Protein AF-A0A7V3X2Z8-F1 (afdb_monomer_lite)

Structure (mmCIF, N/CA/C/O backbone):
data_AF-A0A7V3X2Z8-F1
#
_entry.id   AF-A0A7V3X2Z8-F1
#
loop_
_atom_site.group_PDB
_atom_site.id
_atom_site.type_symbol
_atom_site.label_atom_id
_atom_site.label_alt_id
_atom_site.label_comp_id
_atom_site.label_asym_id
_atom_site.label_entity_id
_atom_site.label_seq_id
_atom_site.pdbx_PDB_ins_code
_atom_site.Cartn_x
_atom_site.Cartn_y
_atom_site.Cartn_z
_atom_site.occupancy
_atom_site.B_iso_or_equiv
_atom_site.auth_seq_id
_atom_site.auth_comp_id
_atom_site.auth_asym_id
_atom_site.auth_atom_id
_atom_site.pdbx_PDB_model_num
ATOM 1 N N . MET A 1 1 ? 7.224 14.424 -35.365 1.00 39.84 1 MET A N 1
ATOM 2 C CA . MET A 1 1 ? 6.068 14.954 -34.610 1.00 39.84 1 MET A CA 1
ATOM 3 C C . MET A 1 1 ? 5.847 14.030 -33.425 1.00 39.84 1 MET A C 1
ATOM 5 O O . MET A 1 1 ? 5.482 12.883 -33.633 1.00 39.84 1 MET A O 1
ATOM 9 N N . ASN A 1 2 ? 6.204 14.473 -32.217 1.00 45.41 2 ASN A N 1
ATOM 10 C CA . ASN A 1 2 ? 6.094 13.664 -31.003 1.00 45.41 2 ASN A CA 1
ATOM 11 C C . ASN A 1 2 ? 4.647 13.750 -30.505 1.00 45.41 2 ASN A C 1
ATOM 13 O O . ASN A 1 2 ? 4.270 14.724 -29.854 1.00 45.41 2 ASN A O 1
ATOM 17 N N . SER A 1 3 ? 3.822 12.765 -30.852 1.00 50.75 3 SER A N 1
ATOM 18 C CA . SER A 1 3 ? 2.467 12.623 -30.317 1.00 50.75 3 SER A CA 1
ATOM 19 C C . SER A 1 3 ? 2.561 12.120 -28.877 1.00 50.75 3 SER A C 1
ATOM 21 O O . SER A 1 3 ? 2.299 10.957 -28.586 1.00 50.75 3 SER A O 1
ATOM 23 N N . GLY A 1 4 ? 3.017 12.987 -27.971 1.00 54.19 4 GLY A N 1
ATOM 24 C CA . GLY A 1 4 ? 2.939 12.738 -26.539 1.00 54.19 4 GLY A CA 1
ATOM 25 C C . GLY A 1 4 ? 1.466 12.651 -26.168 1.00 54.19 4 GLY A C 1
ATOM 26 O O . GLY A 1 4 ? 0.772 13.667 -26.201 1.00 54.19 4 GLY A O 1
ATOM 27 N N . ASN A 1 5 ? 0.984 11.439 -25.891 1.00 67.12 5 ASN A N 1
ATOM 28 C CA . ASN A 1 5 ? -0.389 11.188 -25.470 1.00 67.12 5 ASN A CA 1
ATOM 29 C C . ASN A 1 5 ? -0.678 12.040 -24.229 1.00 67.12 5 ASN A C 1
ATOM 31 O O . ASN A 1 5 ? -0.220 11.730 -23.128 1.00 67.12 5 ASN A O 1
ATOM 35 N N . LYS A 1 6 ? -1.395 13.152 -24.415 1.00 74.12 6 LYS A N 1
ATOM 36 C CA . LYS A 1 6 ? -1.849 13.972 -23.296 1.00 74.12 6 LYS A CA 1
ATOM 37 C C . LYS A 1 6 ? -2.835 13.130 -22.480 1.00 74.12 6 LYS A C 1
ATOM 39 O O . LYS A 1 6 ? -3.699 12.489 -23.082 1.00 74.12 6 LYS A O 1
ATOM 44 N N . PRO A 1 7 ? -2.710 13.097 -21.144 1.00 76.31 7 PRO A N 1
ATOM 45 C CA . PRO A 1 7 ? -3.638 12.353 -20.311 1.00 76.31 7 PRO A CA 1
ATOM 46 C C . PRO A 1 7 ? -5.064 12.867 -20.534 1.00 76.31 7 PRO A C 1
ATOM 48 O O . PRO A 1 7 ? -5.304 14.072 -20.588 1.00 76.31 7 PRO A O 1
ATOM 51 N N . THR A 1 8 ? -5.996 11.933 -20.691 1.00 86.81 8 THR A N 1
ATOM 52 C CA . THR A 1 8 ? -7.431 12.207 -20.807 1.00 86.81 8 THR A CA 1
ATOM 53 C C . THR A 1 8 ? -7.963 12.855 -19.531 1.00 86.81 8 THR A C 1
ATOM 55 O O . THR A 1 8 ? -7.406 12.680 -18.447 1.00 86.81 8 THR A O 1
ATOM 58 N N . GLU A 1 9 ? -9.090 13.552 -19.630 1.00 84.12 9 GLU A N 1
ATOM 59 C CA . GLU A 1 9 ? -9.759 14.178 -18.484 1.00 84.12 9 GLU A CA 1
ATOM 60 C C . GLU A 1 9 ? -10.081 13.160 -17.373 1.00 84.12 9 GLU A C 1
ATOM 62 O O . GLU A 1 9 ? -9.810 13.404 -16.201 1.00 84.12 9 GLU A O 1
ATOM 67 N N . ALA A 1 10 ? -10.489 11.941 -17.745 1.00 79.44 10 ALA A N 1
ATOM 68 C CA . ALA A 1 10 ? -10.700 10.833 -16.810 1.00 79.44 10 ALA A CA 1
ATOM 69 C C . ALA A 1 10 ? -9.410 10.310 -16.142 1.00 79.44 10 ALA A C 1
ATOM 71 O O . ALA A 1 10 ? -9.473 9.684 -15.084 1.00 79.44 10 ALA A O 1
ATOM 72 N N . GLN A 1 11 ? -8.236 10.494 -16.756 1.00 77.62 11 GLN A N 1
ATOM 73 C CA . GLN A 1 11 ? -6.941 10.176 -16.135 1.00 77.62 11 GLN A CA 1
ATOM 74 C C . GLN A 1 11 ? -6.485 11.298 -15.199 1.00 77.62 11 GLN A C 1
ATOM 76 O O . GLN A 1 11 ? -5.909 11.016 -14.152 1.00 77.62 11 GLN A O 1
ATOM 81 N N . ILE A 1 12 ? -6.767 12.555 -15.550 1.00 78.81 12 ILE A N 1
ATOM 82 C CA . ILE A 1 12 ? -6.478 13.719 -14.704 1.00 78.81 12 ILE A CA 1
ATOM 83 C C . ILE A 1 12 ? -7.346 13.686 -13.446 1.00 78.81 12 ILE A C 1
ATOM 85 O O . ILE A 1 12 ? -6.811 13.833 -12.351 1.00 78.81 12 ILE A O 1
ATOM 89 N N . GLN A 1 13 ? -8.648 13.423 -13.588 1.00 78.12 13 GLN A N 1
ATOM 90 C CA . GLN A 1 13 ? -9.556 13.313 -12.449 1.00 78.12 13 GLN A CA 1
ATOM 91 C C . GLN A 1 13 ? -9.124 12.179 -11.517 1.00 78.12 13 GLN A C 1
ATOM 93 O O . GLN A 1 13 ? -8.874 12.424 -10.345 1.00 78.12 13 GLN A O 1
ATOM 98 N N . ARG A 1 14 ? -8.861 10.982 -12.061 1.00 74.00 14 ARG A N 1
ATOM 99 C CA . ARG A 1 14 ? -8.335 9.858 -11.270 1.00 74.00 14 ARG A CA 1
ATOM 100 C C . ARG A 1 14 ? -7.043 10.193 -10.534 1.00 74.00 14 ARG A C 1
ATOM 102 O O . ARG A 1 14 ? -6.866 9.757 -9.409 1.00 74.00 14 ARG A O 1
ATOM 109 N N . ARG A 1 15 ? -6.139 10.964 -11.144 1.00 71.81 15 ARG A N 1
ATOM 110 C CA . ARG A 1 15 ? -4.906 11.417 -10.485 1.00 71.81 15 ARG A CA 1
ATOM 111 C C . ARG A 1 15 ? -5.193 12.347 -9.302 1.00 71.81 15 ARG A C 1
ATOM 113 O O . ARG A 1 15 ? -4.478 12.275 -8.308 1.00 71.81 15 ARG A O 1
ATOM 120 N N . ASN A 1 16 ? -6.191 13.217 -9.435 1.00 75.31 16 ASN A N 1
ATOM 121 C CA . ASN A 1 16 ? -6.599 14.159 -8.394 1.00 75.31 16 ASN A CA 1
ATOM 122 C C . ASN A 1 16 ? -7.402 13.474 -7.273 1.00 75.31 16 ASN A C 1
ATOM 124 O O . ASN A 1 16 ? -7.349 13.930 -6.137 1.00 75.31 16 ASN A O 1
ATOM 128 N N . ASP A 1 17 ? -8.097 12.376 -7.583 1.00 74.69 17 ASP A N 1
ATOM 129 C CA . ASP A 1 17 ? -8.843 11.567 -6.610 1.00 74.69 17 ASP A CA 1
ATOM 130 C C . ASP A 1 17 ? -7.926 10.660 -5.770 1.00 74.69 17 ASP A C 1
ATOM 132 O O . ASP A 1 17 ? -8.330 10.167 -4.717 1.00 74.69 17 ASP A O 1
ATOM 136 N N . ILE A 1 18 ? -6.690 10.417 -6.223 1.00 70.25 18 ILE A N 1
ATOM 137 C CA . ILE A 1 18 ? -5.692 9.682 -5.442 1.00 70.25 18 ILE A CA 1
ATOM 138 C C . ILE A 1 18 ? -5.292 10.546 -4.234 1.00 70.25 18 ILE A C 1
ATOM 140 O O . ILE A 1 18 ? -4.763 11.644 -4.433 1.00 70.25 18 ILE A O 1
ATOM 144 N N . PRO A 1 19 ? -5.475 10.059 -2.989 1.00 74.12 19 PRO A N 1
ATOM 145 C CA . PRO A 1 19 ? -5.065 10.792 -1.797 1.00 74.12 19 PRO A CA 1
ATOM 146 C C . PRO A 1 19 ? -3.588 11.181 -1.870 1.00 74.12 19 PRO A C 1
ATOM 148 O O . PRO A 1 19 ? -2.756 10.359 -2.248 1.00 74.12 19 PRO A O 1
ATOM 151 N N . ALA A 1 20 ? -3.238 12.404 -1.461 1.00 77.31 20 ALA A N 1
ATOM 152 C CA . ALA A 1 20 ? -1.847 12.874 -1.478 1.00 77.31 20 ALA A CA 1
ATOM 153 C C . ALA A 1 20 ? -0.892 11.903 -0.750 1.00 77.31 20 ALA A C 1
ATOM 155 O O . ALA A 1 20 ? 0.186 11.591 -1.253 1.00 77.31 20 ALA A O 1
ATOM 156 N N . GLN A 1 21 ? -1.361 11.331 0.362 1.00 76.88 21 GLN A N 1
ATOM 157 C CA . GLN A 1 21 ? -0.671 10.311 1.160 1.00 76.88 21 GLN A CA 1
ATOM 158 C C . GLN A 1 21 ? -0.306 9.056 0.347 1.00 76.88 21 GLN A C 1
ATOM 160 O O . GLN A 1 21 ? 0.707 8.414 0.599 1.00 76.88 21 GLN A O 1
ATOM 165 N N . PHE A 1 22 ? -1.086 8.700 -0.677 1.00 78.50 22 PHE A N 1
ATOM 166 C CA . PHE A 1 22 ? -0.775 7.556 -1.535 1.00 78.50 22 PHE A CA 1
ATOM 167 C C . PHE A 1 22 ? 0.504 7.773 -2.357 1.00 78.50 22 PHE A C 1
ATOM 169 O O . PHE A 1 22 ? 1.251 6.823 -2.587 1.00 78.50 22 PHE A O 1
ATOM 176 N N . TYR A 1 23 ? 0.809 9.010 -2.764 1.00 81.62 23 TYR A N 1
ATOM 177 C CA . TYR A 1 23 ? 2.067 9.312 -3.459 1.00 81.62 23 TYR A CA 1
ATOM 178 C C . TYR A 1 23 ? 3.287 9.151 -2.545 1.00 81.62 23 TYR A C 1
ATOM 180 O O . TYR A 1 23 ? 4.348 8.719 -3.007 1.00 81.62 23 TYR A O 1
ATOM 188 N N . GLU A 1 24 ? 3.135 9.448 -1.253 1.00 86.69 24 GLU A N 1
ATOM 189 C CA . GLU A 1 24 ? 4.171 9.206 -0.245 1.00 86.69 24 GLU A CA 1
ATOM 190 C C . GLU A 1 24 ? 4.421 7.701 -0.099 1.00 86.69 24 GLU A C 1
ATOM 192 O O . GLU A 1 24 ? 5.562 7.254 -0.230 1.00 86.69 24 GLU A O 1
ATOM 197 N N . TRP A 1 25 ? 3.358 6.896 0.014 1.00 88.62 25 TRP A N 1
ATOM 198 C CA . TRP A 1 25 ? 3.476 5.436 0.071 1.00 88.62 25 TRP A CA 1
ATOM 199 C C . TRP A 1 25 ? 4.120 4.837 -1.180 1.00 88.62 25 TRP A C 1
ATOM 201 O O . TRP A 1 25 ? 4.962 3.953 -1.063 1.00 88.62 25 TRP A O 1
ATOM 211 N N . ILE A 1 26 ? 3.801 5.339 -2.377 1.00 90.56 26 ILE A N 1
ATOM 212 C CA . ILE A 1 26 ? 4.462 4.913 -3.623 1.00 90.56 26 ILE A CA 1
ATOM 213 C C . ILE A 1 26 ? 5.956 5.259 -3.613 1.00 90.56 26 ILE A C 1
ATOM 215 O O . ILE A 1 26 ? 6.775 4.484 -4.113 1.00 90.56 26 ILE A O 1
ATOM 219 N N . THR A 1 27 ? 6.326 6.407 -3.047 1.00 92.19 27 THR A N 1
ATOM 220 C CA . THR A 1 27 ? 7.725 6.840 -2.953 1.00 92.19 27 THR A CA 1
ATOM 221 C C . THR A 1 27 ? 8.518 5.947 -2.002 1.00 92.19 27 THR A C 1
ATOM 223 O O . THR A 1 27 ? 9.596 5.473 -2.367 1.00 92.19 27 THR A O 1
ATOM 226 N N . GLU A 1 28 ? 7.976 5.657 -0.821 1.00 94.12 28 GLU A N 1
ATOM 227 C CA . GLU A 1 28 ? 8.617 4.768 0.153 1.00 94.12 28 GLU A CA 1
ATOM 228 C C . GLU A 1 28 ? 8.658 3.316 -0.336 1.00 94.12 28 GLU A C 1
ATOM 230 O O . GLU A 1 28 ? 9.710 2.675 -0.302 1.00 94.12 28 GLU A O 1
ATOM 235 N N . ALA A 1 29 ? 7.565 2.827 -0.923 1.00 94.44 29 ALA A N 1
ATOM 236 C CA . ALA A 1 29 ? 7.521 1.523 -1.573 1.00 94.44 29 ALA A CA 1
ATOM 237 C C . ALA A 1 29 ? 8.591 1.393 -2.663 1.00 94.44 29 ALA A C 1
ATOM 239 O O . ALA A 1 29 ? 9.266 0.370 -2.756 1.00 94.44 29 ALA A O 1
ATOM 240 N N . ARG A 1 30 ? 8.805 2.442 -3.468 1.00 93.75 30 ARG A N 1
ATOM 241 C CA . ARG A 1 30 ? 9.864 2.458 -4.484 1.00 93.75 30 ARG A CA 1
ATOM 242 C C . ARG A 1 30 ? 11.252 2.333 -3.869 1.00 93.75 30 ARG A C 1
ATOM 244 O O . ARG A 1 30 ? 12.067 1.600 -4.421 1.00 93.75 30 ARG A O 1
ATOM 251 N N . LYS A 1 31 ? 11.530 3.006 -2.749 1.00 94.44 31 LYS A N 1
ATOM 252 C CA . LYS A 1 31 ? 12.815 2.865 -2.043 1.00 94.44 31 LYS A CA 1
ATOM 253 C C . LYS A 1 31 ? 13.023 1.429 -1.561 1.00 94.44 31 LYS A C 1
ATOM 255 O O . LYS A 1 31 ? 14.078 0.862 -1.832 1.00 94.44 31 LYS A O 1
ATOM 260 N N . LEU A 1 32 ? 12.006 0.830 -0.938 1.00 93.94 32 LEU A N 1
ATOM 261 C CA . LEU A 1 32 ? 12.058 -0.553 -0.451 1.00 93.94 32 LEU A CA 1
ATOM 262 C C . LEU A 1 32 ? 12.274 -1.551 -1.592 1.00 93.94 32 LEU A C 1
ATOM 264 O O . LEU A 1 32 ? 13.189 -2.372 -1.541 1.00 93.94 32 LEU A O 1
ATOM 268 N N . VAL A 1 33 ? 11.487 -1.448 -2.664 1.00 93.81 33 VAL A N 1
ATOM 269 C CA . VAL A 1 33 ? 11.624 -2.345 -3.818 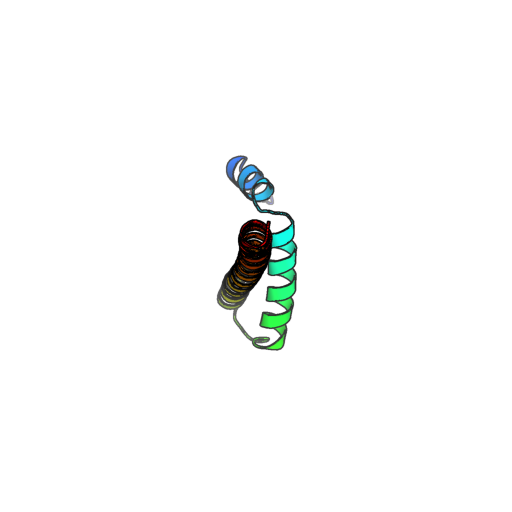1.00 93.81 33 VAL A CA 1
ATOM 270 C C . VAL A 1 33 ? 12.986 -2.162 -4.487 1.00 93.81 33 VAL A C 1
ATOM 272 O O . VAL A 1 33 ? 13.624 -3.152 -4.814 1.00 93.81 33 VAL A O 1
ATOM 275 N N . ASN A 1 34 ? 13.492 -0.932 -4.625 1.00 93.81 34 ASN A N 1
ATOM 276 C CA . ASN A 1 34 ? 14.842 -0.696 -5.152 1.00 93.81 34 ASN A CA 1
ATOM 277 C C . ASN A 1 34 ? 15.933 -1.351 -4.294 1.00 93.81 34 ASN A C 1
ATOM 279 O O . ASN A 1 34 ? 16.907 -1.864 -4.837 1.00 93.81 34 ASN A O 1
ATOM 283 N N . GLN A 1 35 ? 15.786 -1.317 -2.968 1.00 94.06 35 GLN A N 1
ATOM 284 C CA . GLN A 1 35 ? 16.764 -1.879 -2.040 1.00 94.06 35 GLN A CA 1
ATOM 285 C C . GLN A 1 35 ? 16.790 -3.412 -2.081 1.00 94.06 35 GLN A C 1
ATOM 287 O O . GLN A 1 35 ? 17.864 -4.006 -2.017 1.00 94.06 35 GLN A O 1
ATOM 292 N N . HIS A 1 36 ? 15.623 -4.050 -2.188 1.00 91.75 36 HIS A N 1
ATOM 293 C CA . HIS A 1 36 ? 15.499 -5.509 -2.120 1.00 91.75 36 HIS A CA 1
ATOM 294 C C . HIS A 1 36 ? 15.512 -6.196 -3.492 1.00 91.75 36 HIS A C 1
ATOM 296 O O . HIS A 1 36 ? 15.911 -7.355 -3.592 1.00 91.75 36 HIS A O 1
ATOM 302 N N . PHE A 1 37 ? 15.127 -5.479 -4.548 1.00 90.88 37 PHE A N 1
ATOM 303 C CA . PHE A 1 37 ? 14.959 -5.999 -5.905 1.00 90.88 37 PHE A CA 1
ATOM 304 C C . PHE A 1 37 ? 15.601 -5.078 -6.966 1.00 90.88 37 PHE A C 1
ATOM 306 O O . PHE A 1 37 ? 14.924 -4.622 -7.893 1.00 90.88 37 PHE A O 1
ATOM 313 N N . PRO A 1 38 ? 16.913 -4.784 -6.871 1.00 88.44 38 PRO A N 1
ATOM 314 C CA . PRO A 1 38 ? 17.568 -3.783 -7.720 1.00 88.44 38 PRO A CA 1
ATOM 315 C C . PRO A 1 38 ? 17.666 -4.166 -9.207 1.00 88.44 38 PRO A C 1
ATOM 317 O O . PRO A 1 38 ? 17.862 -3.291 -10.045 1.00 88.44 38 PRO A O 1
ATOM 320 N N . ASN A 1 39 ? 17.540 -5.455 -9.542 1.00 91.94 39 ASN A N 1
ATOM 321 C CA . ASN A 1 39 ? 17.774 -5.982 -10.893 1.00 91.94 39 ASN A CA 1
ATOM 322 C C . ASN A 1 39 ? 16.489 -6.401 -11.623 1.00 91.94 39 ASN A C 1
ATOM 324 O O . ASN A 1 39 ? 16.556 -7.039 -12.674 1.00 91.94 39 ASN A O 1
ATOM 328 N N . GLU A 1 40 ? 15.322 -6.085 -11.065 1.00 89.56 40 GLU A 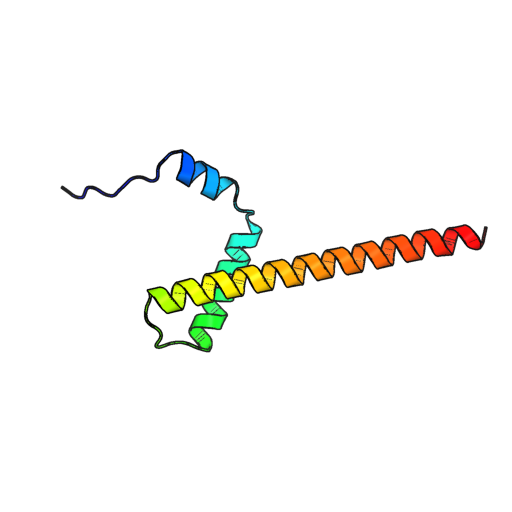N 1
ATOM 329 C CA . GLU A 1 40 ? 14.048 -6.507 -11.639 1.00 89.56 40 GLU A CA 1
ATOM 330 C C . GLU A 1 40 ? 13.679 -5.717 -12.893 1.00 89.56 40 GLU A C 1
ATOM 332 O O . GLU A 1 40 ? 13.965 -4.525 -13.037 1.00 89.56 40 GLU A O 1
ATOM 337 N N . VAL A 1 41 ? 12.990 -6.390 -13.814 1.00 89.75 41 VAL A N 1
ATOM 338 C CA . VAL A 1 41 ? 12.493 -5.748 -15.034 1.00 89.75 41 VAL A CA 1
ATOM 339 C C . VAL A 1 41 ? 11.484 -4.654 -14.685 1.00 89.75 41 VAL A C 1
ATOM 341 O O . VAL A 1 41 ? 10.687 -4.800 -13.762 1.00 89.75 41 VAL A O 1
ATOM 344 N N . SER A 1 42 ? 11.471 -3.559 -15.454 1.00 85.38 42 SER A N 1
ATOM 345 C CA . SER A 1 42 ? 10.677 -2.361 -15.127 1.00 85.38 42 SER A CA 1
ATOM 346 C C . SER A 1 42 ? 9.184 -2.642 -14.879 1.00 85.38 42 SER A C 1
ATOM 348 O O . SER A 1 42 ? 8.572 -2.001 -14.025 1.00 85.38 42 SER A O 1
ATOM 350 N N . SER A 1 43 ? 8.588 -3.617 -15.575 1.00 87.25 43 SER A N 1
ATOM 351 C CA . SER A 1 43 ? 7.193 -4.019 -15.353 1.00 87.25 43 SER A CA 1
ATOM 352 C C . SER A 1 43 ? 6.981 -4.705 -13.999 1.00 87.25 43 SER A C 1
ATOM 354 O O . SER A 1 43 ? 6.073 -4.317 -13.265 1.00 87.25 43 SER A O 1
ATOM 356 N N . ALA A 1 44 ? 7.823 -5.683 -13.653 1.00 89.62 44 ALA A N 1
ATOM 357 C CA . ALA A 1 44 ? 7.775 -6.393 -12.376 1.00 89.62 44 ALA A CA 1
ATOM 358 C C . ALA A 1 44 ? 8.103 -5.449 -11.214 1.00 89.62 44 ALA A C 1
ATOM 360 O O . ALA A 1 44 ? 7.392 -5.424 -10.212 1.00 89.62 44 ALA A O 1
ATOM 361 N N . HIS A 1 45 ? 9.111 -4.594 -11.401 1.00 93.50 45 HIS A N 1
ATOM 362 C CA . HIS A 1 45 ? 9.473 -3.526 -10.476 1.00 93.50 45 HIS A CA 1
ATOM 363 C C . HIS A 1 45 ? 8.281 -2.626 -10.142 1.00 93.50 45 HIS A C 1
ATOM 365 O O . HIS A 1 45 ? 7.902 -2.506 -8.979 1.00 93.50 45 HIS A O 1
ATOM 371 N N . ASN A 1 46 ? 7.623 -2.059 -11.157 1.00 89.50 46 ASN A N 1
ATOM 372 C CA . ASN A 1 46 ? 6.478 -1.176 -10.939 1.00 89.50 46 ASN A CA 1
ATOM 373 C C . ASN A 1 46 ? 5.298 -1.896 -10.268 1.00 89.50 46 ASN A C 1
ATOM 375 O O . ASN A 1 46 ? 4.637 -1.299 -9.419 1.00 89.50 46 ASN A O 1
ATOM 379 N N . ALA A 1 47 ? 5.046 -3.165 -10.608 1.00 91.88 47 ALA A N 1
ATOM 380 C CA . ALA A 1 47 ? 4.017 -3.961 -9.943 1.00 91.88 47 ALA A CA 1
ATOM 381 C C . ALA A 1 47 ? 4.329 -4.145 -8.449 1.00 91.88 47 ALA A C 1
ATOM 383 O O . ALA A 1 47 ? 3.465 -3.895 -7.612 1.00 91.88 47 ALA A O 1
ATOM 384 N N . MET A 1 48 ? 5.577 -4.482 -8.104 1.00 92.81 48 MET A N 1
ATOM 385 C CA . MET A 1 48 ? 6.001 -4.599 -6.705 1.00 92.81 48 MET A CA 1
ATOM 386 C C . MET A 1 48 ? 5.879 -3.275 -5.949 1.00 92.81 48 MET A C 1
ATOM 388 O O . MET A 1 48 ? 5.435 -3.275 -4.803 1.00 92.81 48 MET A O 1
ATOM 392 N N . VAL A 1 49 ? 6.220 -2.142 -6.577 1.00 93.62 49 VAL A N 1
ATOM 393 C CA . VAL A 1 49 ? 6.055 -0.813 -5.958 1.00 93.62 49 VAL A CA 1
ATOM 394 C C . VAL A 1 49 ? 4.588 -0.539 -5.638 1.00 93.62 49 VAL A C 1
ATOM 396 O O . VAL A 1 49 ? 4.274 -0.085 -4.540 1.00 93.62 49 VAL A O 1
ATOM 399 N N . ILE A 1 50 ? 3.683 -0.842 -6.570 1.00 90.25 50 ILE A N 1
ATOM 400 C CA . ILE A 1 50 ? 2.245 -0.627 -6.379 1.00 90.25 50 ILE A CA 1
ATOM 401 C C . ILE A 1 50 ? 1.701 -1.514 -5.254 1.00 90.25 50 ILE A C 1
ATOM 403 O O . ILE A 1 50 ? 1.007 -1.012 -4.372 1.00 90.25 50 ILE A O 1
ATOM 407 N N . GLU A 1 51 ? 2.016 -2.809 -5.254 1.00 93.25 51 GLU A N 1
ATOM 408 C CA . GLU A 1 51 ? 1.512 -3.731 -4.225 1.00 93.25 51 GLU A CA 1
ATOM 409 C C . GLU A 1 51 ? 2.110 -3.446 -2.841 1.00 93.25 51 GLU A C 1
ATOM 411 O O . GLU A 1 51 ? 1.403 -3.500 -1.831 1.00 93.25 51 GLU A O 1
ATOM 416 N N . THR A 1 52 ? 3.380 -3.037 -2.784 1.00 94.38 52 THR A N 1
ATOM 417 C CA . THR A 1 52 ? 4.011 -2.585 -1.537 1.00 94.38 52 THR A CA 1
ATOM 418 C C . THR A 1 52 ? 3.312 -1.332 -1.006 1.00 94.38 52 THR A C 1
ATOM 420 O O . THR A 1 52 ? 2.925 -1.300 0.159 1.00 94.38 52 THR A O 1
ATOM 423 N N . ALA A 1 53 ? 3.052 -0.333 -1.856 1.00 92.38 53 ALA A N 1
ATOM 424 C CA . ALA A 1 53 ? 2.364 0.892 -1.443 1.00 92.38 53 ALA A CA 1
ATOM 425 C C . ALA A 1 53 ? 0.935 0.626 -0.942 1.00 92.38 53 ALA A C 1
ATOM 427 O O . ALA A 1 53 ? 0.525 1.183 0.076 1.00 92.38 53 ALA A O 1
ATOM 428 N N . LYS A 1 54 ? 0.188 -0.266 -1.609 1.00 89.50 54 LYS A N 1
ATOM 429 C CA . LYS A 1 54 ? -1.137 -0.709 -1.139 1.00 89.50 54 LYS A CA 1
ATOM 430 C C . LYS A 1 54 ? -1.059 -1.367 0.237 1.00 89.50 54 LYS A C 1
ATOM 432 O O . LYS A 1 54 ? -1.891 -1.081 1.095 1.00 89.50 54 LYS A O 1
ATOM 437 N N . SER A 1 55 ? -0.058 -2.218 0.450 1.00 93.19 55 SER A N 1
ATOM 438 C CA . SER A 1 55 ? 0.142 -2.914 1.725 1.00 93.19 55 SER A CA 1
ATOM 439 C C . SER A 1 55 ? 0.448 -1.931 2.857 1.00 93.19 55 SER A C 1
ATOM 441 O O . SER A 1 55 ? -0.166 -2.014 3.918 1.00 93.19 55 SER A O 1
ATOM 443 N N . MET A 1 56 ? 1.316 -0.944 2.608 1.00 91.44 56 MET A N 1
ATOM 444 C CA . MET A 1 56 ? 1.621 0.127 3.566 1.00 91.44 56 MET A CA 1
ATOM 445 C C . MET A 1 56 ? 0.376 0.951 3.915 1.00 91.44 56 MET A C 1
ATOM 447 O O . MET A 1 56 ? 0.099 1.183 5.090 1.00 91.44 56 MET A O 1
ATOM 451 N N . MET A 1 57 ? -0.417 1.331 2.906 1.00 90.12 57 MET A N 1
ATOM 452 C CA . MET A 1 57 ? -1.671 2.058 3.118 1.00 90.12 57 MET A CA 1
ATOM 453 C C . MET A 1 57 ? -2.654 1.253 3.976 1.00 90.12 57 MET A C 1
ATOM 455 O O . MET A 1 57 ? -3.275 1.807 4.882 1.00 90.12 57 MET A O 1
ATOM 459 N N . MET A 1 58 ? -2.791 -0.049 3.709 1.00 91.00 58 MET A N 1
ATOM 460 C CA . MET A 1 58 ? -3.688 -0.911 4.475 1.00 91.00 58 MET A CA 1
ATOM 461 C C . MET A 1 58 ? -3.237 -1.048 5.931 1.00 91.00 58 MET A C 1
ATOM 463 O O . MET A 1 58 ? -4.061 -0.894 6.826 1.00 91.00 58 MET A O 1
ATOM 467 N N . MET A 1 59 ? -1.941 -1.261 6.182 1.00 91.44 59 MET A N 1
ATOM 468 C CA . MET A 1 59 ? -1.396 -1.323 7.545 1.00 91.44 59 MET A CA 1
ATOM 469 C C . MET A 1 59 ? -1.621 -0.019 8.313 1.00 91.44 59 MET A C 1
ATOM 471 O O . MET A 1 59 ? -2.037 -0.052 9.467 1.00 91.44 59 MET A O 1
ATOM 475 N N . HIS A 1 60 ? -1.406 1.127 7.664 1.00 90.06 60 HIS A N 1
ATOM 476 C CA . HIS A 1 60 ? -1.648 2.426 8.282 1.00 90.06 60 HIS A CA 1
ATOM 477 C C . HIS A 1 60 ? -3.122 2.613 8.669 1.00 90.06 60 HIS A C 1
ATOM 479 O O . HIS A 1 60 ? -3.415 2.977 9.804 1.00 90.06 60 HIS A O 1
ATOM 485 N N . LYS A 1 61 ? -4.053 2.292 7.759 1.00 89.31 61 LYS A N 1
ATOM 486 C CA . LYS A 1 61 ? -5.498 2.381 8.024 1.00 89.31 61 LYS A CA 1
ATOM 487 C C . LYS A 1 61 ? -5.947 1.433 9.135 1.00 89.31 61 LYS A C 1
ATOM 489 O O . LYS A 1 61 ? -6.786 1.813 9.942 1.00 89.31 61 LYS A O 1
ATOM 494 N N . LEU A 1 62 ? -5.388 0.224 9.197 1.00 93.56 62 LEU A N 1
ATOM 495 C CA . LEU A 1 62 ? -5.662 -0.707 10.294 1.00 93.56 62 LEU A CA 1
ATOM 496 C C . LEU A 1 62 ? -5.202 -0.140 11.644 1.00 93.56 62 LEU A C 1
ATOM 498 O O . LEU A 1 62 ? -5.956 -0.226 12.607 1.00 93.56 62 LEU A O 1
ATOM 502 N N . GLY A 1 63 ? -4.032 0.505 11.699 1.00 92.81 63 GLY A N 1
ATOM 503 C CA . GLY A 1 63 ? -3.561 1.184 12.910 1.00 92.81 63 GLY A CA 1
ATOM 504 C C . GLY A 1 63 ? -4.446 2.364 13.331 1.00 92.81 63 GLY A C 1
ATOM 505 O O . GLY A 1 63 ? -4.742 2.518 14.511 1.00 92.81 63 GLY A O 1
ATOM 506 N N . GLU A 1 64 ? -4.929 3.172 12.380 1.00 92.69 64 GLU A N 1
ATOM 507 C CA . GLU A 1 64 ? -5.907 4.236 12.672 1.00 92.69 64 GLU A CA 1
ATOM 508 C C . GLU A 1 64 ? -7.216 3.678 13.250 1.00 92.69 64 GLU A C 1
ATOM 510 O O . GLU A 1 64 ? -7.766 4.250 14.189 1.00 92.69 64 GLU A O 1
ATOM 515 N N . ILE A 1 65 ? -7.702 2.553 12.714 1.00 94.06 65 ILE A N 1
ATOM 516 C CA . ILE A 1 65 ? -8.904 1.877 13.220 1.00 94.06 65 ILE A CA 1
ATOM 517 C C . ILE A 1 65 ? -8.672 1.353 14.640 1.00 94.06 65 ILE A C 1
ATOM 519 O O . ILE A 1 65 ? -9.536 1.527 15.493 1.00 94.06 65 ILE A O 1
ATOM 523 N N .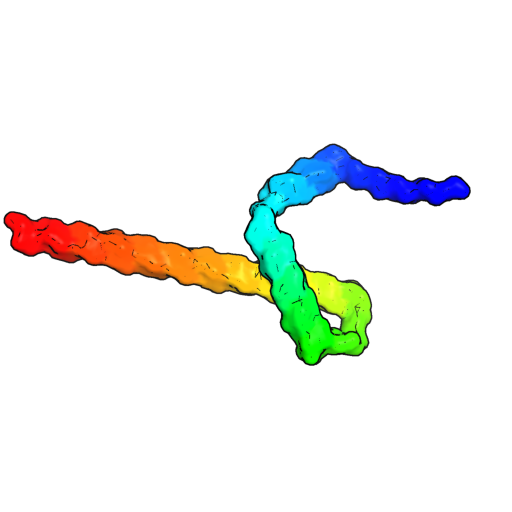 GLU A 1 66 ? -7.523 0.731 14.906 1.00 95.69 66 GLU A N 1
ATOM 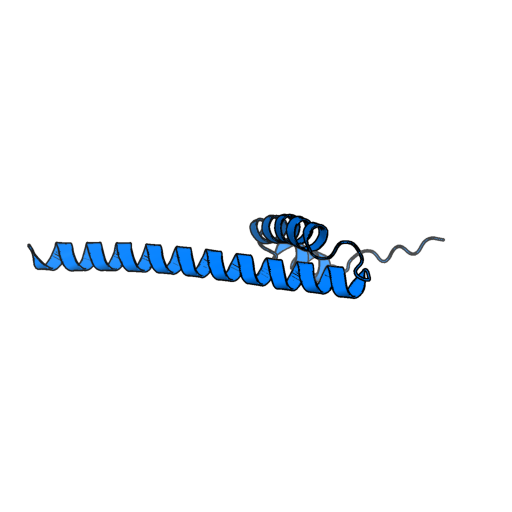524 C CA . GLU A 1 66 ? -7.184 0.210 16.233 1.00 95.69 66 GLU A CA 1
ATOM 525 C C . GLU A 1 66 ? -7.133 1.323 17.288 1.00 95.69 66 GLU A C 1
ATOM 527 O O . GLU A 1 66 ? -7.710 1.172 18.364 1.00 95.69 66 GLU A O 1
ATOM 532 N N . MET A 1 67 ? -6.530 2.472 16.961 1.00 92.94 67 MET A N 1
ATOM 533 C CA . MET A 1 67 ? -6.546 3.645 17.844 1.00 92.94 67 MET A CA 1
ATOM 534 C C . MET A 1 67 ? -7.973 4.123 18.121 1.00 92.94 67 MET A C 1
ATOM 536 O O . MET A 1 67 ? -8.344 4.290 19.277 1.00 92.94 67 MET A O 1
ATOM 540 N N . ALA A 1 68 ? -8.798 4.263 17.078 1.00 94.44 68 ALA A N 1
ATOM 541 C CA . ALA A 1 68 ? -10.184 4.692 17.241 1.00 94.44 68 ALA A CA 1
ATOM 542 C C . ALA A 1 68 ? -11.010 3.715 18.098 1.00 94.44 68 ALA A C 1
ATOM 544 O O . ALA A 1 68 ? -11.868 4.148 18.863 1.00 94.44 68 ALA A O 1
ATOM 545 N N . ILE A 1 69 ? -10.761 2.405 17.990 1.00 94.38 69 ILE A N 1
ATOM 546 C CA . ILE A 1 69 ? -11.406 1.399 18.845 1.00 94.38 69 ILE A CA 1
ATOM 547 C C . ILE A 1 69 ? -10.996 1.597 20.306 1.00 94.38 69 ILE A C 1
ATOM 549 O O . ILE A 1 69 ? -11.871 1.610 21.166 1.00 94.38 69 ILE A O 1
ATOM 553 N N . ASN A 1 70 ? -9.703 1.775 20.586 1.00 92.38 70 ASN A N 1
ATOM 554 C CA . ASN A 1 70 ? -9.217 1.980 21.953 1.00 92.38 70 ASN A CA 1
ATOM 555 C C . ASN A 1 70 ? -9.811 3.246 22.590 1.00 92.38 70 ASN A C 1
ATOM 557 O O . ASN A 1 70 ? -10.239 3.195 23.741 1.00 92.38 70 ASN A O 1
ATOM 561 N N . ASP A 1 71 ? -9.908 4.343 21.833 1.00 92.56 71 ASP A N 1
ATOM 562 C CA . ASP A 1 71 ? -10.523 5.591 22.303 1.00 92.56 71 ASP A CA 1
ATOM 563 C C . ASP A 1 71 ? -12.016 5.406 22.630 1.00 92.56 71 ASP A C 1
ATOM 565 O O . ASP A 1 71 ? -12.508 5.915 23.636 1.00 92.56 71 ASP A O 1
ATOM 569 N N . ILE A 1 72 ? -12.748 4.649 21.800 1.00 92.62 72 ILE A N 1
ATOM 570 C CA . ILE A 1 72 ? -14.164 4.333 22.046 1.00 92.62 72 ILE A CA 1
ATOM 571 C C . ILE A 1 72 ? -14.320 3.450 23.285 1.00 92.62 72 ILE A C 1
ATOM 573 O O . ILE A 1 72 ? -15.216 3.704 24.082 1.00 92.62 72 ILE A O 1
ATOM 577 N N . VAL A 1 73 ? -13.487 2.415 23.441 1.00 92.31 73 VAL A N 1
ATOM 578 C CA . VAL A 1 73 ? -13.533 1.523 24.612 1.00 92.31 73 VAL A CA 1
ATOM 579 C C . VAL A 1 73 ? -13.306 2.323 25.892 1.00 92.31 73 VAL A C 1
ATOM 581 O O . VAL A 1 73 ? -14.110 2.215 26.808 1.00 92.31 73 VAL A O 1
ATOM 584 N N . PHE A 1 74 ? -12.292 3.190 25.914 1.00 87.88 74 PHE A N 1
ATOM 585 C CA . PHE A 1 74 ? -12.006 4.056 27.057 1.00 87.88 74 PHE A CA 1
ATOM 586 C C . PHE A 1 74 ? -13.203 4.947 27.435 1.00 87.88 74 PHE A C 1
ATOM 588 O O . PHE A 1 74 ? -13.614 4.983 28.589 1.00 87.88 74 PHE A O 1
ATOM 595 N N . GLU A 1 75 ? -13.824 5.609 26.454 1.00 89.25 75 GLU A N 1
ATOM 596 C CA . GLU A 1 75 ? -15.004 6.455 26.687 1.00 89.25 75 GLU A CA 1
ATOM 597 C C . GLU A 1 75 ? -16.241 5.659 27.146 1.00 89.25 75 GLU A C 1
ATOM 599 O O . GLU A 1 75 ? -17.115 6.208 27.816 1.00 89.25 75 GLU A O 1
ATOM 604 N N . LEU A 1 76 ? -16.364 4.386 26.758 1.00 89.12 76 LEU A N 1
ATOM 605 C CA . LEU A 1 76 ? -17.454 3.522 27.215 1.00 89.12 76 LEU A CA 1
ATOM 606 C C . LEU A 1 76 ? -17.227 3.041 28.653 1.00 89.12 76 LEU A C 1
ATOM 608 O O . LEU A 1 76 ? -18.177 3.076 29.432 1.00 89.12 76 LEU A O 1
ATOM 612 N N . ASP A 1 77 ? -15.997 2.659 29.001 1.00 84.31 77 ASP A N 1
ATOM 613 C CA . ASP A 1 77 ? -15.631 2.204 30.348 1.00 84.31 77 ASP A CA 1
ATOM 614 C C . ASP A 1 77 ? -15.771 3.344 31.381 1.00 84.31 77 ASP A C 1
ATOM 616 O O . ASP A 1 77 ? -16.363 3.146 32.443 1.00 84.31 77 ASP A O 1
ATOM 620 N N . ASP A 1 78 ? -15.354 4.571 31.038 1.00 71.44 78 ASP A N 1
ATOM 621 C CA . ASP A 1 78 ? -15.474 5.759 31.904 1.00 71.44 78 ASP A CA 1
ATOM 622 C C . ASP A 1 78 ? -16.935 6.114 32.263 1.00 71.44 78 ASP A C 1
ATOM 624 O O . ASP A 1 78 ? -17.200 6.758 33.280 1.00 71.44 78 ASP A O 1
ATOM 628 N N . ARG A 1 79 ? -17.911 5.701 31.441 1.00 63.91 79 ARG A N 1
ATOM 629 C CA . ARG A 1 79 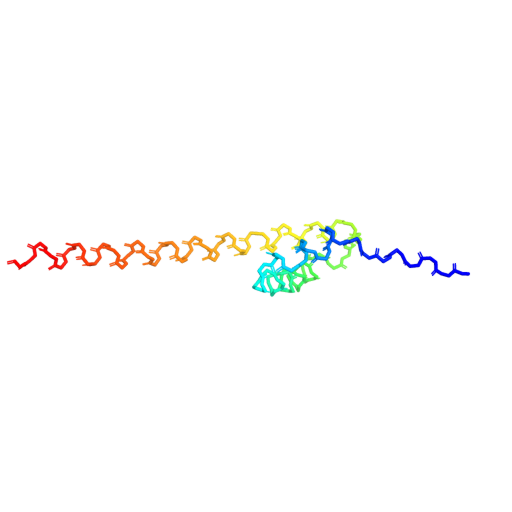? -19.345 5.970 31.661 1.00 63.91 79 ARG A CA 1
ATOM 630 C C . ARG A 1 79 ? -20.032 4.952 32.565 1.00 63.91 79 ARG A C 1
ATOM 632 O O . ARG A 1 79 ? -21.143 5.225 33.014 1.00 63.91 79 ARG A O 1
ATOM 639 N N . GLU A 1 80 ? -19.423 3.794 32.811 1.00 61.28 80 GLU A N 1
ATOM 640 C CA . GLU A 1 80 ? -19.972 2.785 33.727 1.00 61.28 80 GLU A CA 1
ATOM 641 C C . GLU A 1 80 ? -19.593 3.054 35.197 1.00 61.28 80 GLU A C 1
ATOM 643 O O . GLU A 1 80 ? -20.224 2.505 36.101 1.00 61.28 80 GLU A O 1
ATOM 648 N N . GLU A 1 81 ? -18.619 3.938 35.454 1.00 57.62 81 GLU A N 1
ATOM 649 C CA . GLU A 1 81 ? -18.163 4.307 36.806 1.00 57.62 81 GLU A CA 1
ATOM 650 C C . GLU A 1 81 ? -18.863 5.551 37.410 1.00 57.62 81 GLU A C 1
ATOM 652 O O . GLU A 1 81 ? -18.602 5.893 38.569 1.00 57.62 81 GLU A O 1
ATOM 657 N N . THR A 1 82 ? -19.777 6.208 36.678 1.00 51.31 82 THR A N 1
ATOM 658 C CA . THR A 1 82 ? -20.576 7.373 37.139 1.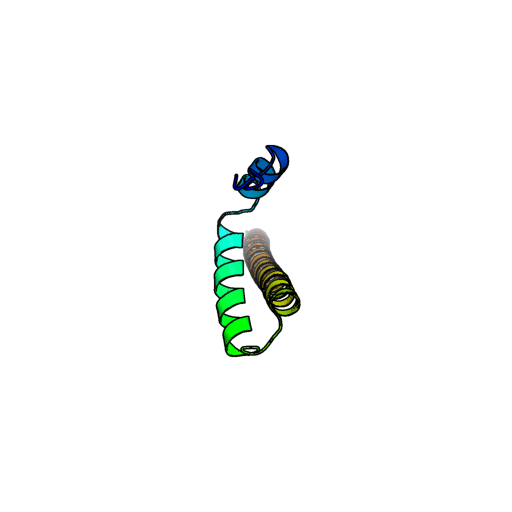00 51.31 82 THR A CA 1
ATOM 659 C C . THR A 1 82 ? -22.058 7.064 37.295 1.00 51.31 82 THR A C 1
ATOM 661 O O . THR A 1 82 ? -22.648 7.495 38.315 1.00 51.31 82 THR A O 1
#

Sequence (82 aa):
MNSGNKPTEAQIQRRNDIPAQFYEWITEARKLVNQHFPNEVSSAHNAMVIETAKSMMMMHKLGEIEMAINDIVFELDDREET

Secondary structure (DSSP, 8-state):
-----PPPHHHHHHHHHS-HHHHHHHHHHHHHHHHH-TT--HHHHHHHHHHHHHHHHHHHHHHHHHHHHHHHHHHHHTTT--

Radius of gyration: 20.13 Å; chains: 1; bounding box: 38×22×72 Å

pLDDT: mean 84.1, std 12.63, range [39.84, 95.69]

Foldseek 3Di:
DPPPPDDDPVRVVVVVPPPPVLVVLLVVLLVVLCVPPVPDDPVVSSVSSNVSSVVVVVVVVVVVVVVVVVVVVVVVVVVVVD